Protein AF-A0A9E3JJT6-F1 (afdb_monomer)

Foldseek 3Di:
DDDDDDDDDDDDPPPPPPPPLDAQDQVLLQVQQPPALQPRAQLVRVVNLDVVADWFAFPVVNCVRRNAANDADPVQQKGKHWRHADPPDRWTKIKIFHDDPRTTPDIDIDTD

Secondary structure (DSSP, 8-state):
--------------------PPPP-HHHHHHTTT--TTT--GGGGHHHHHHHS-TT-BHHHHHHHH-S-SEEETTTTEEEEEEEE-TTSSSEEEEEEEEETTEEEEEEEEE-

Structure (mmCIF, N/CA/C/O backbone):
data_AF-A0A9E3JJT6-F1
#
_entry.id   AF-A0A9E3JJT6-F1
#
loop_
_atom_site.group_PDB
_atom_site.id
_atom_site.type_symbol
_atom_site.label_atom_id
_atom_site.label_alt_id
_atom_site.label_comp_id
_atom_site.label_asym_id
_atom_site.label_entity_id
_atom_site.label_seq_id
_atom_site.pdbx_PDB_ins_code
_atom_site.Cartn_x
_atom_site.Cartn_y
_atom_site.Cartn_z
_atom_site.occupancy
_atom_site.B_iso_or_equiv
_atom_site.auth_seq_id
_atom_site.auth_comp_id
_atom_site.auth_asym_id
_atom_site.auth_atom_id
_atom_site.pdbx_PDB_model_num
ATOM 1 N N . MET A 1 1 ? -33.515 59.817 -30.540 1.00 36.94 1 MET A N 1
ATOM 2 C CA . MET A 1 1 ? -32.992 58.724 -31.386 1.00 36.94 1 MET A CA 1
ATOM 3 C C . MET A 1 1 ? -31.881 58.063 -30.582 1.00 36.94 1 MET A C 1
ATOM 5 O O . MET A 1 1 ? -30.816 58.645 -30.456 1.00 36.94 1 MET A O 1
ATOM 9 N N . PHE A 1 2 ? -32.192 56.962 -29.893 1.00 41.38 2 PHE A N 1
ATOM 10 C CA . PHE A 1 2 ? -31.262 56.247 -29.012 1.00 41.38 2 PHE A CA 1
ATOM 11 C C . PHE A 1 2 ? -30.793 54.987 -29.737 1.00 41.38 2 PHE A C 1
ATOM 13 O O . PHE A 1 2 ? -31.631 54.213 -30.193 1.00 41.38 2 PHE A O 1
ATOM 20 N N . ALA A 1 3 ? -29.482 54.788 -29.853 1.00 43.53 3 ALA A N 1
ATOM 21 C CA . ALA A 1 3 ? -28.904 53.535 -30.322 1.00 43.53 3 ALA A CA 1
ATOM 22 C C . ALA A 1 3 ? -27.953 53.020 -29.239 1.00 43.53 3 ALA A C 1
ATOM 24 O O . ALA A 1 3 ? -26.842 53.517 -29.073 1.00 43.53 3 ALA A O 1
ATOM 25 N N . THR A 1 4 ? -28.442 52.062 -28.458 1.00 47.12 4 THR A N 1
ATOM 26 C CA . THR A 1 4 ? -27.693 51.360 -27.416 1.00 47.12 4 THR A CA 1
ATOM 27 C C . THR A 1 4 ? -26.977 50.178 -28.068 1.00 47.12 4 THR A C 1
ATOM 29 O O . THR A 1 4 ? -27.628 49.285 -28.608 1.00 47.12 4 THR A O 1
ATOM 32 N N . LEU A 1 5 ? -25.643 50.176 -28.052 1.00 47.81 5 LEU A N 1
ATOM 33 C CA . LEU A 1 5 ? -24.829 49.048 -28.509 1.00 47.81 5 LEU A CA 1
ATOM 34 C C . LEU A 1 5 ? -24.931 47.912 -27.477 1.00 47.81 5 LEU A C 1
ATOM 36 O O . LEU A 1 5 ? -24.516 48.078 -26.332 1.00 47.81 5 LEU A O 1
ATOM 40 N N . ALA A 1 6 ? -25.486 46.766 -27.870 1.00 53.41 6 ALA A N 1
ATOM 41 C CA . ALA A 1 6 ? -25.503 45.561 -27.046 1.00 53.41 6 ALA A CA 1
ATOM 42 C C . ALA A 1 6 ? -24.185 44.792 -27.238 1.00 53.41 6 ALA A C 1
ATOM 44 O O . ALA A 1 6 ? -23.903 44.292 -28.324 1.00 53.41 6 ALA A O 1
ATOM 45 N N . LEU A 1 7 ? -23.373 44.718 -26.182 1.00 49.69 7 LEU A N 1
ATOM 46 C CA . LEU A 1 7 ? -22.129 43.953 -26.146 1.00 49.69 7 LEU A CA 1
ATOM 47 C C . LEU A 1 7 ? -22.458 42.506 -25.739 1.00 49.69 7 LEU A C 1
ATOM 49 O O . LEU A 1 7 ? -22.836 42.244 -24.598 1.00 49.69 7 LEU A O 1
ATOM 53 N N . SER A 1 8 ? -22.376 41.571 -26.683 1.00 51.88 8 SER A N 1
ATOM 54 C CA . SER A 1 8 ? -22.636 40.147 -26.447 1.00 51.88 8 SER A CA 1
ATOM 55 C C . SER A 1 8 ? -21.460 39.508 -25.699 1.00 51.88 8 SER A C 1
ATOM 57 O O . SER A 1 8 ? -20.361 39.403 -26.237 1.00 51.88 8 SER A O 1
ATOM 59 N N . LEU A 1 9 ? -21.688 39.092 -24.452 1.00 51.09 9 LEU A N 1
ATOM 60 C CA . LEU A 1 9 ? -20.703 38.407 -23.615 1.00 51.09 9 LEU A CA 1
ATOM 61 C C . LEU A 1 9 ? -20.790 36.890 -23.861 1.00 51.09 9 LEU A C 1
ATOM 63 O O . LEU A 1 9 ? -21.728 36.232 -23.412 1.00 51.09 9 LEU A O 1
ATOM 67 N N . SER A 1 10 ? -19.831 36.333 -24.598 1.00 55.53 10 SER A N 1
ATOM 68 C CA . SER A 1 10 ? -19.729 34.889 -24.8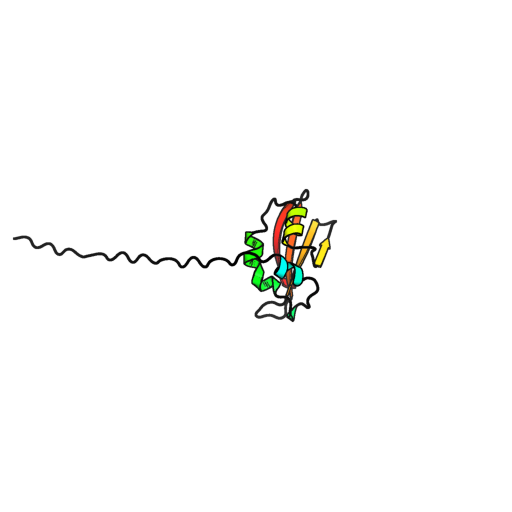33 1.00 55.53 10 SER A CA 1
ATOM 69 C C . SER A 1 10 ? -19.207 34.187 -23.574 1.00 55.53 10 SER A C 1
ATOM 71 O O . SER A 1 10 ? -18.023 34.281 -23.257 1.00 55.53 10 SER A O 1
ATOM 73 N N . LEU A 1 11 ? -20.080 33.484 -22.844 1.00 55.69 11 LEU A N 1
ATOM 74 C CA . LEU A 1 11 ? -19.674 32.578 -21.766 1.00 55.69 11 LEU A CA 1
ATOM 75 C C . LEU A 1 11 ? -19.072 31.300 -22.366 1.00 55.69 11 LEU A C 1
ATOM 77 O O . LEU A 1 11 ? -19.792 30.398 -22.792 1.00 55.69 11 LEU A O 1
ATOM 81 N N . SER A 1 12 ? -17.745 31.217 -22.385 1.00 55.41 12 SER A N 1
ATOM 82 C CA . SER A 1 12 ? -17.026 29.978 -22.680 1.00 55.41 12 SER A CA 1
ATOM 83 C C . SER A 1 12 ? -17.164 29.025 -21.490 1.00 55.41 12 SER A C 1
ATOM 85 O O . SER A 1 12 ? -16.483 29.192 -20.479 1.00 55.41 12 SER A O 1
ATOM 87 N N . LEU A 1 13 ? -18.047 28.025 -21.587 1.00 56.12 13 LEU A N 1
ATOM 88 C CA . LEU A 1 13 ? -18.013 26.880 -20.678 1.00 56.12 13 LEU A CA 1
ATOM 89 C C . 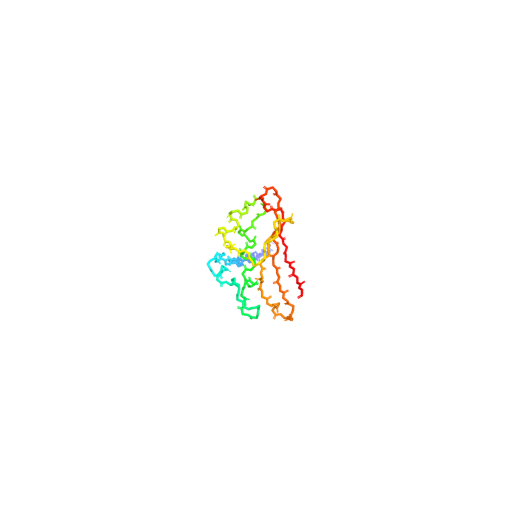LEU A 1 13 ? -16.750 26.069 -20.987 1.00 56.12 13 LEU A C 1
ATOM 91 O O . LEU A 1 13 ? -16.735 25.250 -21.905 1.00 56.12 13 LEU A O 1
ATOM 95 N N . SER A 1 14 ? -15.684 26.294 -20.221 1.00 57.34 14 SER A N 1
ATOM 96 C CA . SER A 1 14 ? -14.587 25.336 -20.129 1.00 57.34 14 SER A CA 1
ATOM 97 C C . SER A 1 14 ? -15.146 24.064 -19.502 1.00 57.34 14 SER A C 1
ATOM 99 O O . SER A 1 14 ? -15.318 23.983 -18.287 1.00 57.34 14 SER A O 1
ATOM 101 N N . ALA A 1 15 ? -15.481 23.080 -20.335 1.00 55.75 15 ALA A N 1
ATOM 102 C CA . ALA A 1 15 ? -15.671 21.718 -19.877 1.00 55.75 15 ALA A CA 1
ATOM 103 C C . ALA A 1 15 ? -14.335 21.272 -19.278 1.00 55.75 15 ALA A C 1
ATOM 105 O O . ALA A 1 15 ? -13.390 20.973 -20.008 1.00 55.75 15 ALA A O 1
ATOM 106 N N . CYS A 1 16 ? -14.228 21.290 -17.948 1.00 52.16 16 CYS A N 1
ATOM 107 C CA . CYS A 1 16 ? -13.173 20.563 -17.267 1.00 52.16 16 CYS A CA 1
ATOM 108 C C . CYS A 1 16 ? -13.278 19.120 -17.758 1.00 52.16 16 CYS A C 1
ATOM 110 O O . CYS A 1 16 ? -14.269 18.443 -17.481 1.00 52.16 16 CYS A O 1
ATOM 112 N N . ALA A 1 17 ? -12.291 18.670 -18.530 1.00 52.66 17 ALA A N 1
ATOM 113 C CA . ALA A 1 17 ? -12.075 17.255 -18.735 1.00 52.66 17 ALA A CA 1
ATOM 114 C C . ALA A 1 17 ? -11.880 16.670 -17.334 1.00 52.66 17 ALA A C 1
ATOM 116 O O . ALA A 1 17 ? -10.838 16.865 -16.715 1.00 52.66 17 ALA A O 1
ATOM 117 N N . MET A 1 18 ? -12.927 16.053 -16.785 1.00 54.97 18 MET A N 1
ATOM 118 C CA . MET A 1 18 ? -12.780 15.177 -15.635 1.00 54.97 18 MET A CA 1
ATOM 119 C C . MET A 1 18 ? -11.860 14.061 -16.116 1.00 54.97 18 MET A C 1
ATOM 121 O O . MET A 1 18 ? -12.314 13.154 -16.812 1.00 54.97 18 MET A O 1
ATOM 125 N N . GLU A 1 19 ? -10.563 14.169 -15.821 1.00 55.22 19 GLU A N 1
ATOM 126 C CA . GLU A 1 19 ? -9.653 13.037 -15.917 1.00 55.22 19 GLU A CA 1
ATOM 127 C C . GLU A 1 19 ? -10.300 11.914 -15.110 1.00 55.22 19 GLU A C 1
ATOM 129 O O . GLU A 1 19 ? -10.441 11.996 -13.889 1.00 55.22 19 GLU A O 1
ATOM 134 N N . GLN A 1 20 ? -10.812 10.906 -15.814 1.00 58.03 20 GLN A N 1
ATOM 135 C CA . GLN A 1 20 ? -11.364 9.721 -15.186 1.00 58.03 20 GLN A CA 1
ATOM 136 C C . GLN A 1 20 ? -10.202 9.065 -14.454 1.00 58.03 20 GLN A C 1
ATOM 138 O O . GLN A 1 20 ? -9.333 8.472 -15.091 1.00 58.03 20 GLN A O 1
ATOM 143 N N . THR A 1 21 ? -10.151 9.210 -13.129 1.00 59.38 21 THR A N 1
ATOM 144 C CA . THR A 1 21 ? -9.176 8.482 -12.323 1.00 59.38 21 THR A CA 1
ATOM 145 C C . THR A 1 21 ? -9.362 7.003 -12.655 1.00 59.38 21 THR A C 1
ATOM 147 O O . THR A 1 21 ? -10.481 6.495 -12.501 1.00 59.38 21 THR A O 1
ATOM 150 N N . PRO A 1 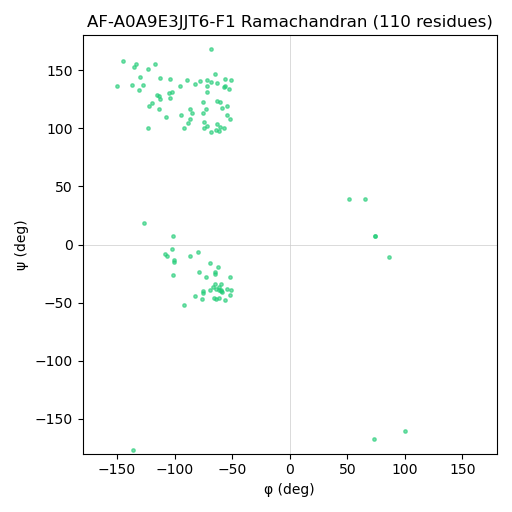22 ? -8.335 6.319 -13.189 1.00 69.69 22 PRO A N 1
ATOM 151 C CA . PRO A 1 22 ? -8.487 4.932 -13.585 1.00 69.69 22 PRO A CA 1
ATOM 152 C C . PRO A 1 22 ? -8.943 4.121 -12.374 1.00 69.69 22 PRO A C 1
ATOM 154 O O . PRO A 1 22 ? -8.461 4.311 -11.255 1.00 69.69 22 PRO A O 1
ATOM 157 N N . ARG A 1 23 ? -9.923 3.239 -12.592 1.00 88.94 23 ARG A N 1
ATOM 158 C CA . ARG A 1 23 ? -10.409 2.325 -11.558 1.00 88.94 23 ARG A CA 1
ATOM 159 C C . ARG A 1 23 ? -9.225 1.514 -11.026 1.00 88.94 23 ARG A C 1
ATOM 161 O O . ARG A 1 23 ? -8.426 1.019 -11.813 1.00 88.94 23 ARG A O 1
ATOM 168 N N . PHE A 1 24 ? -9.143 1.353 -9.707 1.00 96.25 24 PHE A N 1
ATOM 169 C CA . PHE A 1 24 ? -8.108 0.528 -9.093 1.00 96.25 24 PHE A CA 1
ATOM 170 C C . PHE A 1 24 ? -8.203 -0.928 -9.567 1.00 96.25 24 PHE A C 1
ATOM 172 O O . PHE A 1 24 ? -9.241 -1.575 -9.396 1.00 96.25 24 PHE A O 1
ATOM 179 N N . ASP A 1 25 ? -7.113 -1.429 -10.145 1.00 97.75 25 ASP A N 1
ATOM 180 C CA . ASP A 1 25 ? -6.951 -2.827 -10.531 1.00 97.75 25 ASP A CA 1
ATOM 181 C C . ASP A 1 25 ? -6.291 -3.603 -9.382 1.00 97.75 25 ASP A C 1
ATOM 183 O O . ASP A 1 25 ? -5.084 -3.532 -9.148 1.00 97.75 25 ASP A O 1
ATOM 187 N N . SER A 1 26 ? -7.121 -4.323 -8.629 1.00 98.19 26 SER A N 1
ATOM 188 C CA . SER A 1 26 ? -6.694 -5.113 -7.472 1.00 98.19 26 SER A CA 1
ATOM 189 C C . SER A 1 26 ? -5.755 -6.258 -7.860 1.00 98.19 26 SER A C 1
ATOM 191 O O . SER A 1 26 ? -4.798 -6.538 -7.136 1.00 98.19 26 SER A O 1
ATOM 193 N N . ASP A 1 27 ? -5.999 -6.905 -8.997 1.00 98.50 27 ASP A N 1
ATOM 194 C CA . ASP A 1 27 ? -5.239 -8.083 -9.409 1.00 98.50 27 ASP A CA 1
ATOM 195 C C . ASP A 1 27 ? -3.855 -7.673 -9.914 1.00 98.50 27 ASP A C 1
ATOM 197 O O . ASP A 1 27 ? -2.850 -8.270 -9.514 1.00 98.50 27 ASP A O 1
ATOM 201 N N . ALA A 1 28 ? -3.780 -6.586 -10.689 1.00 98.12 28 ALA A N 1
ATOM 202 C CA . ALA A 1 28 ? -2.509 -6.004 -11.107 1.00 98.12 28 ALA A CA 1
ATOM 203 C C . ALA A 1 28 ? -1.656 -5.566 -9.906 1.00 98.12 28 ALA A C 1
ATOM 205 O O . ALA A 1 28 ? -0.450 -5.813 -9.899 1.00 98.12 28 ALA A O 1
ATOM 206 N N . TRP A 1 29 ? -2.269 -4.979 -8.868 1.00 98.38 29 TRP A N 1
ATOM 207 C CA . TRP A 1 29 ? -1.570 -4.575 -7.641 1.00 98.38 29 TRP A CA 1
ATOM 208 C C . TRP A 1 29 ? -0.994 -5.778 -6.886 1.00 98.38 29 TRP A C 1
ATOM 210 O O . TRP A 1 29 ? 0.172 -5.769 -6.471 1.00 98.38 29 TRP A O 1
ATOM 220 N N . LYS A 1 30 ? -1.811 -6.823 -6.709 1.00 98.62 30 LYS A N 1
ATOM 221 C CA . LYS A 1 30 ? -1.429 -8.061 -6.015 1.00 98.62 30 LYS A CA 1
ATOM 222 C C . LYS A 1 30 ? -0.283 -8.773 -6.725 1.00 98.62 30 LYS A C 1
ATOM 224 O O . LYS A 1 30 ? 0.629 -9.260 -6.059 1.00 98.62 30 LYS A O 1
ATOM 229 N N . ALA A 1 31 ? -0.293 -8.776 -8.058 1.00 98.31 31 ALA A N 1
ATOM 230 C CA . ALA A 1 31 ? 0.738 -9.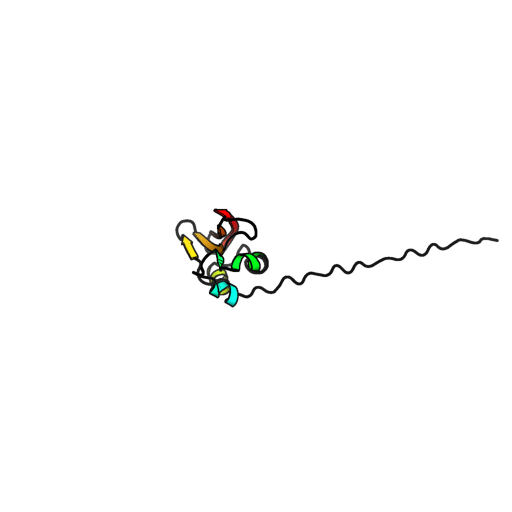407 -8.878 1.00 98.31 31 ALA A CA 1
ATOM 231 C C . ALA A 1 31 ? 2.141 -8.797 -8.699 1.00 98.31 31 ALA A C 1
ATOM 233 O O . ALA A 1 31 ? 3.124 -9.465 -9.002 1.00 98.31 31 ALA A O 1
ATOM 234 N N . GLN A 1 32 ? 2.255 -7.568 -8.180 1.00 98.19 32 GLN A N 1
ATOM 235 C CA . GLN A 1 32 ? 3.553 -6.919 -7.956 1.00 98.19 32 GLN A CA 1
ATOM 236 C C . GLN A 1 32 ? 4.275 -7.389 -6.683 1.00 98.19 32 GLN A C 1
ATOM 238 O O . GLN A 1 32 ? 5.414 -6.998 -6.443 1.00 98.19 32 GLN A O 1
ATOM 243 N N . ARG A 1 33 ? 3.640 -8.215 -5.842 1.00 97.62 33 ARG A N 1
ATOM 244 C CA . ARG A 1 33 ? 4.261 -8.684 -4.597 1.00 97.62 33 ARG A CA 1
ATOM 245 C C . ARG A 1 33 ? 5.505 -9.521 -4.902 1.00 97.62 33 ARG A C 1
ATOM 247 O O . ARG A 1 33 ? 5.407 -10.542 -5.581 1.00 97.62 33 ARG A O 1
ATOM 254 N N . GLY A 1 34 ? 6.653 -9.123 -4.356 1.00 95.88 34 GLY A N 1
ATOM 255 C CA . GLY A 1 34 ? 7.938 -9.792 -4.592 1.00 95.88 34 GLY A CA 1
ATOM 256 C C . GLY A 1 34 ? 8.550 -9.551 -5.978 1.00 95.88 34 GLY A C 1
ATOM 257 O O . GLY A 1 34 ? 9.559 -10.176 -6.308 1.00 95.88 34 GLY A O 1
ATOM 258 N N . VAL A 1 35 ? 7.969 -8.665 -6.793 1.00 96.44 35 VAL A N 1
ATOM 259 C CA . VAL A 1 35 ? 8.619 -8.163 -8.010 1.00 96.44 35 VAL A CA 1
ATOM 260 C C . VAL A 1 35 ? 9.752 -7.226 -7.598 1.00 96.44 35 VAL A C 1
ATOM 262 O O . VAL A 1 35 ? 9.582 -6.401 -6.705 1.00 96.44 35 VAL A O 1
ATOM 265 N N . ALA A 1 36 ? 10.913 -7.344 -8.248 1.00 93.69 36 ALA A N 1
ATOM 266 C CA . ALA A 1 36 ? 12.062 -6.486 -7.964 1.00 93.69 36 ALA A CA 1
ATOM 267 C C . ALA A 1 36 ? 11.697 -4.999 -8.113 1.00 93.69 36 ALA A C 1
ATOM 269 O O . ALA A 1 36 ? 10.995 -4.635 -9.054 1.00 93.69 36 ALA A O 1
ATOM 270 N N . ALA A 1 37 ? 12.229 -4.132 -7.245 1.00 92.12 37 ALA A N 1
ATOM 271 C CA . ALA A 1 37 ? 11.835 -2.721 -7.172 1.00 92.12 37 ALA A CA 1
ATOM 272 C C . ALA A 1 37 ? 11.871 -1.984 -8.527 1.00 92.12 37 ALA A C 1
ATOM 274 O O . ALA A 1 37 ? 10.966 -1.215 -8.839 1.00 92.12 37 ALA A O 1
ATOM 275 N N . LYS A 1 38 ? 12.873 -2.261 -9.376 1.00 91.75 38 LYS A N 1
ATOM 276 C CA . LYS A 1 38 ? 12.993 -1.664 -10.722 1.00 91.75 38 LYS A CA 1
ATOM 277 C C . LYS A 1 38 ? 11.873 -2.049 -11.701 1.00 91.75 38 LYS A C 1
ATOM 279 O O . LYS A 1 38 ? 11.655 -1.333 -12.672 1.00 91.75 38 LYS A O 1
ATOM 284 N N . ASP A 1 39 ? 11.214 -3.182 -11.470 1.00 94.44 39 ASP A N 1
ATOM 285 C CA . ASP A 1 39 ? 10.158 -3.731 -12.326 1.00 94.44 39 ASP A CA 1
ATOM 286 C C . ASP A 1 39 ? 8.767 -3.614 -11.665 1.00 94.44 39 ASP A C 1
ATOM 288 O O . ASP A 1 39 ? 7.758 -3.895 -12.307 1.00 94.44 39 ASP A O 1
ATOM 292 N N . ASN A 1 40 ? 8.700 -3.208 -10.391 1.00 95.56 40 ASN A N 1
ATOM 293 C CA . ASN A 1 40 ? 7.458 -3.080 -9.633 1.00 95.56 40 ASN A CA 1
ATOM 294 C C . ASN A 1 40 ? 6.698 -1.819 -10.068 1.00 95.56 40 ASN A C 1
ATOM 296 O O . ASN A 1 40 ? 7.209 -0.701 -9.995 1.00 95.56 40 ASN A O 1
ATOM 300 N N . THR A 1 41 ? 5.456 -2.000 -10.518 1.00 94.94 41 THR A N 1
ATOM 301 C CA . THR A 1 41 ? 4.645 -0.915 -11.090 1.00 94.94 41 THR A CA 1
ATOM 302 C C . THR A 1 41 ? 3.600 -0.335 -10.136 1.00 94.94 41 THR A C 1
ATOM 304 O O . THR A 1 41 ? 2.778 0.482 -10.566 1.00 94.94 41 THR A O 1
ATOM 307 N N . ARG A 1 42 ? 3.586 -0.721 -8.850 1.00 96.69 42 ARG A N 1
ATOM 308 C CA . ARG A 1 42 ? 2.578 -0.245 -7.879 1.00 96.69 4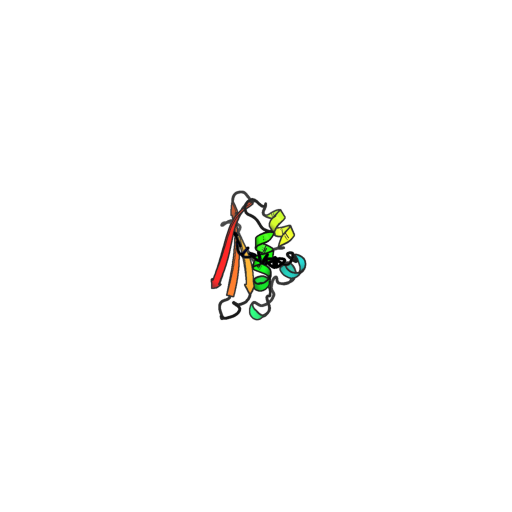2 ARG A CA 1
ATOM 309 C C . ARG A 1 42 ? 2.587 1.267 -7.699 1.00 96.69 42 ARG A C 1
ATOM 311 O O . ARG A 1 42 ? 1.511 1.844 -7.547 1.00 96.69 42 ARG A O 1
ATOM 318 N N . GLY A 1 43 ? 3.747 1.921 -7.775 1.00 94.31 43 GLY A N 1
ATOM 319 C CA . GLY A 1 43 ? 3.847 3.380 -7.676 1.00 94.31 43 GLY A CA 1
ATOM 320 C C . GLY A 1 43 ? 2.950 4.105 -8.687 1.00 94.31 43 GLY A C 1
ATOM 321 O O . GLY A 1 43 ? 2.266 5.066 -8.341 1.00 94.31 43 GLY A O 1
ATOM 322 N N . GLY A 1 44 ? 2.834 3.579 -9.913 1.00 92.69 44 GLY A N 1
ATOM 323 C CA . GLY A 1 44 ? 1.947 4.129 -10.946 1.00 92.69 44 GLY A CA 1
ATOM 324 C C . GLY A 1 44 ? 0.449 3.946 -10.665 1.00 92.69 44 GLY A C 1
ATOM 325 O O . GLY A 1 44 ? -0.379 4.612 -11.280 1.00 92.69 44 GLY A O 1
ATOM 326 N N . MET A 1 45 ? 0.093 3.066 -9.731 1.00 95.25 45 MET A N 1
ATOM 327 C CA . MET A 1 45 ? -1.287 2.754 -9.348 1.00 95.25 45 MET A CA 1
ATOM 328 C C . MET A 1 45 ? -1.704 3.434 -8.041 1.00 95.25 45 MET A C 1
ATOM 330 O O . MET A 1 45 ? -2.863 3.315 -7.636 1.00 95.25 45 MET A O 1
ATOM 334 N N . LEU A 1 46 ? -0.777 4.134 -7.377 1.00 94.12 46 LEU A N 1
ATOM 335 C CA . LEU A 1 46 ? -0.953 4.619 -6.014 1.00 94.12 46 LEU A CA 1
ATOM 336 C C . LEU A 1 46 ? -2.200 5.499 -5.863 1.00 94.12 46 LEU A C 1
ATOM 338 O O . LEU A 1 46 ? -3.026 5.230 -4.999 1.00 94.12 46 LEU A O 1
ATOM 342 N N . ALA A 1 47 ? -2.405 6.472 -6.752 1.00 94.12 47 ALA A N 1
ATOM 343 C CA . ALA A 1 47 ? -3.566 7.363 -6.685 1.00 94.12 47 ALA A CA 1
ATOM 344 C C . ALA A 1 47 ? -4.911 6.610 -6.780 1.00 94.12 47 ALA A C 1
ATOM 346 O O . ALA A 1 47 ? -5.863 6.926 -6.067 1.00 94.12 47 ALA A O 1
ATOM 347 N N . ALA A 1 48 ? -4.991 5.581 -7.631 1.00 95.38 48 ALA A N 1
ATOM 348 C CA . ALA A 1 48 ? -6.188 4.751 -7.747 1.00 95.38 48 ALA A CA 1
ATOM 349 C C . ALA A 1 48 ? -6.398 3.888 -6.490 1.00 95.38 48 ALA A C 1
ATOM 351 O O . ALA A 1 48 ? -7.528 3.749 -6.020 1.00 95.38 48 ALA A O 1
ATOM 352 N N . MET A 1 49 ? -5.315 3.349 -5.918 1.00 96.62 49 MET A N 1
ATOM 353 C CA . MET A 1 49 ? -5.347 2.607 -4.655 1.00 96.62 49 MET A CA 1
ATOM 354 C C . MET A 1 49 ? -5.832 3.494 -3.498 1.00 96.62 49 MET A C 1
ATOM 356 O O . MET A 1 49 ? -6.731 3.110 -2.746 1.00 96.62 49 MET A O 1
ATOM 360 N N . GLU A 1 50 ? -5.310 4.716 -3.391 1.00 95.94 50 GLU A N 1
ATOM 361 C CA . GLU A 1 50 ? -5.666 5.665 -2.334 1.00 95.94 50 GLU A CA 1
ATOM 362 C C . GLU A 1 50 ? -7.124 6.120 -2.382 1.00 95.94 50 GLU A C 1
ATOM 364 O O . GLU A 1 50 ? -7.675 6.498 -1.343 1.00 95.94 50 GLU A O 1
ATOM 369 N N . ALA A 1 51 ? -7.747 6.074 -3.562 1.00 95.75 51 ALA A N 1
ATOM 370 C CA . ALA A 1 51 ? -9.163 6.358 -3.742 1.00 95.75 51 ALA A CA 1
ATOM 371 C C . ALA A 1 51 ? -10.063 5.238 -3.190 1.00 95.75 51 ALA A C 1
ATOM 373 O O . ALA A 1 51 ? -11.180 5.521 -2.753 1.00 95.75 51 ALA A O 1
ATOM 374 N N . VAL A 1 52 ? -9.594 3.984 -3.158 1.00 96.50 52 VAL A N 1
ATOM 375 C CA . VAL A 1 52 ? -10.396 2.835 -2.694 1.00 96.50 52 VAL A CA 1
ATOM 376 C C . VAL A 1 52 ? -10.078 2.387 -1.268 1.00 96.50 52 VAL A C 1
ATOM 378 O O . VAL A 1 52 ? -10.961 1.845 -0.607 1.00 96.50 52 VAL A O 1
ATOM 381 N N . VAL A 1 53 ? -8.864 2.627 -0.768 1.00 97.19 53 VAL A N 1
ATOM 382 C CA . VAL A 1 53 ? -8.489 2.335 0.622 1.00 97.19 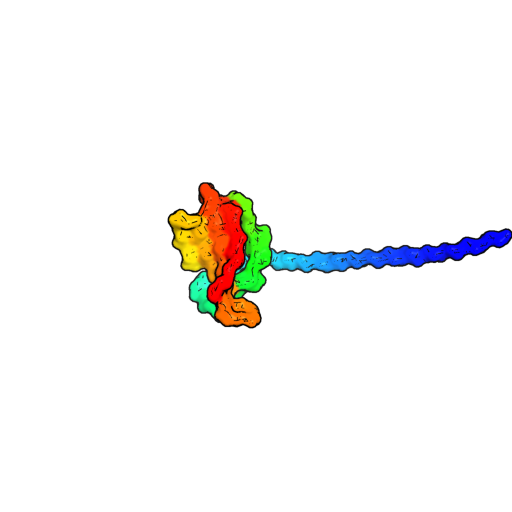53 VAL A CA 1
ATOM 383 C C . VAL A 1 53 ? -8.669 3.590 1.461 1.00 97.19 53 VAL A C 1
ATOM 385 O O . VAL A 1 53 ? -7.919 4.541 1.301 1.00 97.19 53 VAL A O 1
ATOM 388 N N . GLN A 1 54 ? -9.638 3.612 2.373 1.00 97.06 54 GLN A N 1
ATOM 389 C CA . GLN A 1 54 ? -9.948 4.795 3.184 1.00 97.06 54 GLN A CA 1
ATOM 390 C C . GLN A 1 54 ? -9.726 4.555 4.685 1.00 97.06 54 GLN A C 1
ATOM 392 O O . GLN A 1 54 ? -9.808 3.411 5.146 1.00 97.06 54 GLN A O 1
ATOM 397 N N . PRO A 1 55 ? -9.475 5.619 5.476 1.00 97.94 55 PRO A N 1
ATOM 398 C CA . PRO A 1 55 ? -9.491 5.527 6.932 1.00 97.9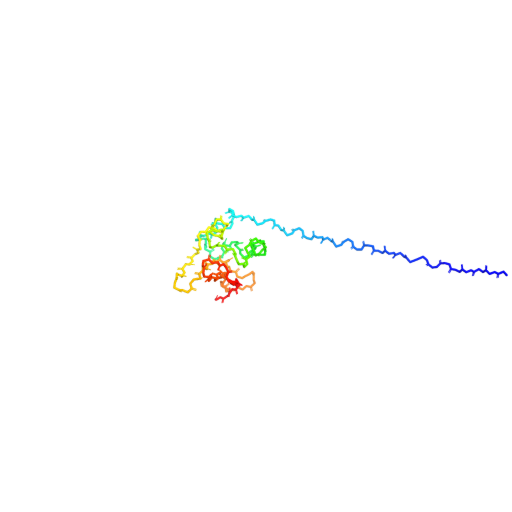4 55 PRO A CA 1
ATOM 399 C C . PRO A 1 55 ? -10.784 4.878 7.442 1.00 97.94 55 PRO A C 1
ATOM 401 O O . PRO A 1 55 ? -11.868 5.100 6.903 1.00 97.94 55 PRO A O 1
ATOM 404 N N . GLY A 1 56 ? -10.665 4.054 8.481 1.00 98.31 56 GLY A N 1
ATOM 405 C CA . GLY A 1 56 ? -11.773 3.309 9.078 1.00 98.31 56 GLY A CA 1
ATOM 406 C C . GLY A 1 56 ? -12.088 1.955 8.429 1.00 98.31 56 GLY A C 1
ATOM 407 O O . GLY A 1 56 ? -12.835 1.178 9.029 1.00 98.31 56 GLY A O 1
ATOM 408 N N . MET A 1 57 ? -11.516 1.624 7.263 1.00 98.56 57 MET A N 1
ATOM 409 C CA . MET A 1 57 ? -11.642 0.278 6.687 1.00 98.56 57 MET A CA 1
ATOM 410 C C . MET A 1 57 ? -11.003 -0.767 7.602 1.00 98.56 57 MET A C 1
ATOM 412 O O . MET A 1 57 ? -9.926 -0.540 8.147 1.00 98.56 57 MET A O 1
ATOM 416 N N . SER A 1 58 ? -11.643 -1.926 7.762 1.00 98.25 58 SER A N 1
ATOM 417 C CA . SER A 1 58 ? -11.039 -3.061 8.469 1.00 98.25 58 SER A CA 1
ATOM 418 C C . SER A 1 58 ? -9.821 -3.580 7.711 1.00 98.25 58 SER A C 1
ATOM 420 O O . SER A 1 58 ? -9.859 -3.626 6.478 1.00 98.25 58 SER A O 1
ATOM 422 N N . ARG A 1 59 ? -8.810 -4.071 8.430 1.00 97.88 59 ARG A N 1
ATOM 423 C CA . ARG A 1 59 ? -7.634 -4.707 7.823 1.00 97.88 59 ARG A CA 1
ATOM 424 C C . ARG A 1 59 ? -8.010 -5.807 6.831 1.00 97.88 59 ARG A C 1
ATOM 426 O O . ARG A 1 59 ? -7.502 -5.789 5.721 1.00 97.88 59 ARG A O 1
ATOM 433 N N . ASP A 1 60 ? -8.976 -6.663 7.155 1.00 98.12 60 ASP A N 1
ATOM 434 C CA . ASP A 1 60 ? -9.428 -7.735 6.253 1.00 98.12 60 ASP A CA 1
ATOM 435 C C . ASP A 1 60 ? -9.952 -7.206 4.910 1.00 98.12 60 ASP A C 1
ATOM 437 O O . ASP A 1 60 ? -9.641 -7.753 3.856 1.00 98.12 60 ASP A O 1
ATOM 441 N N . ALA A 1 61 ? -10.701 -6.100 4.925 1.00 98.50 61 ALA A N 1
ATOM 442 C CA . ALA A 1 61 ? -11.176 -5.448 3.703 1.00 98.50 61 ALA A CA 1
ATOM 443 C C . ALA A 1 61 ? -10.023 -4.845 2.885 1.00 98.50 61 ALA A C 1
ATOM 445 O O . ALA A 1 61 ? -10.050 -4.897 1.656 1.00 98.50 61 ALA A O 1
ATOM 446 N N . VAL A 1 62 ? -8.999 -4.302 3.553 1.00 98.44 62 VAL A N 1
ATOM 447 C CA . VAL A 1 62 ? -7.783 -3.830 2.876 1.00 98.44 62 VAL A CA 1
ATOM 448 C C . VAL A 1 62 ? -7.036 -5.003 2.249 1.00 98.44 62 VAL A C 1
ATOM 450 O O . VAL A 1 62 ? -6.694 -4.928 1.075 1.00 98.44 62 VAL A O 1
ATOM 453 N N . LEU A 1 63 ? -6.855 -6.112 2.968 1.00 98.19 63 LEU A N 1
ATOM 454 C CA . LEU A 1 63 ? -6.189 -7.313 2.450 1.00 98.19 63 LEU A CA 1
ATOM 455 C C . LEU A 1 63 ? -6.976 -7.967 1.307 1.00 98.19 63 LEU A C 1
ATOM 457 O O . LEU A 1 63 ? -6.382 -8.458 0.350 1.00 98.19 63 LEU A O 1
ATOM 461 N N . ALA A 1 64 ? -8.308 -7.914 1.333 1.00 98.44 64 ALA A N 1
ATOM 462 C CA . ALA A 1 64 ? -9.127 -8.366 0.212 1.00 98.44 64 ALA A CA 1
ATOM 463 C C . ALA A 1 64 ? -8.856 -7.547 -1.069 1.00 98.44 64 ALA A C 1
ATOM 465 O O . ALA A 1 64 ? -8.834 -8.108 -2.171 1.00 98.44 64 ALA A O 1
ATOM 466 N N . LEU A 1 65 ? -8.604 -6.239 -0.934 1.00 98.06 65 LEU A N 1
ATOM 467 C CA . LEU A 1 65 ? -8.298 -5.335 -2.049 1.00 98.06 65 LEU A CA 1
ATOM 468 C C . LEU A 1 65 ? -6.829 -5.382 -2.482 1.00 98.06 65 LEU A C 1
ATOM 470 O O . LEU A 1 65 ? -6.553 -5.405 -3.678 1.00 98.06 65 LEU A O 1
ATOM 474 N N . LEU A 1 66 ? -5.888 -5.376 -1.545 1.00 98.50 66 LEU A N 1
ATOM 475 C CA . LEU A 1 66 ? -4.460 -5.205 -1.833 1.00 98.50 66 LEU A CA 1
ATOM 476 C C . LEU A 1 66 ? -3.678 -6.522 -1.829 1.00 98.50 66 LEU A C 1
ATOM 478 O O . LEU A 1 66 ? -2.564 -6.578 -2.344 1.00 98.50 66 LEU A O 1
ATOM 482 N N . GLY A 1 67 ? -4.260 -7.591 -1.289 1.00 98.31 67 GLY A N 1
ATOM 483 C CA . GLY A 1 67 ? -3.534 -8.814 -0.968 1.00 98.31 67 GLY A CA 1
ATOM 484 C C . GLY A 1 67 ? -2.640 -8.650 0.258 1.00 98.31 67 GLY A C 1
ATOM 485 O O . GLY A 1 67 ? -2.749 -7.684 1.010 1.00 98.31 67 GLY A O 1
ATOM 486 N N . GLU A 1 68 ? -1.758 -9.625 0.464 1.00 97.94 68 GLU A N 1
ATOM 487 C CA . GLU A 1 68 ? -0.777 -9.575 1.546 1.00 97.94 68 GLU A CA 1
ATOM 488 C C . GLU A 1 68 ? 0.275 -8.482 1.290 1.00 97.94 68 GLU A C 1
ATOM 490 O O . GLU A 1 68 ? 0.753 -8.352 0.157 1.00 97.94 68 GLU A O 1
ATOM 495 N N . PRO A 1 69 ? 0.691 -7.737 2.329 1.00 98.19 69 PRO A N 1
ATOM 496 C CA . PRO A 1 69 ? 1.775 -6.772 2.210 1.00 98.19 69 PRO A CA 1
ATOM 497 C C . PRO A 1 69 ? 3.126 -7.464 1.987 1.00 98.19 69 PRO A C 1
ATOM 499 O O . PRO A 1 69 ? 3.279 -8.686 2.146 1.00 98.19 69 PRO A O 1
ATOM 502 N N . ASP A 1 70 ?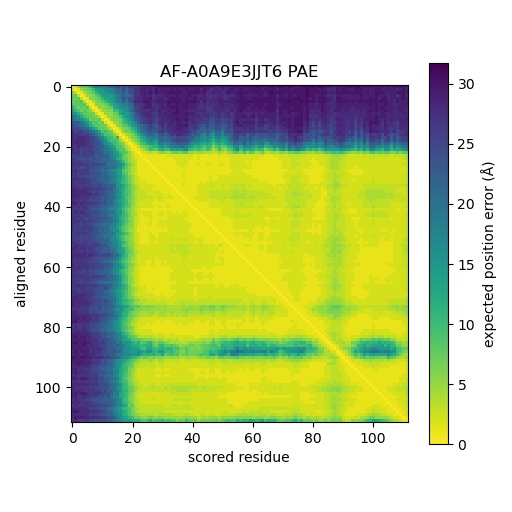 4.129 -6.669 1.630 1.00 98.12 70 ASP A N 1
ATOM 503 C CA . ASP A 1 70 ? 5.511 -7.140 1.521 1.00 98.12 70 ASP A CA 1
ATOM 504 C C . ASP A 1 70 ? 6.118 -7.307 2.918 1.00 98.12 70 ASP A C 1
ATOM 506 O O . ASP A 1 70 ? 6.747 -8.325 3.202 1.00 98.12 70 ASP A O 1
ATOM 510 N N . THR A 1 71 ? 5.822 -6.374 3.830 1.00 97.50 71 THR A N 1
ATOM 511 C CA . THR A 1 71 ? 6.149 -6.489 5.259 1.00 97.50 71 THR A CA 1
ATOM 512 C C . THR A 1 71 ? 4.913 -6.263 6.122 1.00 97.50 71 THR A C 1
ATOM 514 O O . THR A 1 71 ? 4.127 -5.346 5.884 1.00 97.50 71 THR A O 1
ATOM 517 N N . ARG A 1 72 ? 4.756 -7.098 7.153 1.00 96.94 72 ARG A N 1
ATOM 518 C CA . ARG A 1 72 ? 3.705 -6.983 8.164 1.00 96.94 72 ARG A CA 1
ATOM 519 C C . ARG A 1 72 ? 4.334 -6.876 9.546 1.00 96.94 72 ARG A C 1
ATOM 521 O O . ARG A 1 72 ? 4.965 -7.825 10.004 1.00 96.94 72 ARG A O 1
ATOM 528 N N . ASP A 1 73 ? 4.077 -5.769 10.225 1.00 95.44 73 ASP A N 1
ATOM 529 C CA . ASP A 1 73 ? 4.423 -5.576 11.627 1.00 95.44 73 ASP A CA 1
ATOM 530 C C . ASP A 1 73 ? 3.144 -5.618 12.476 1.00 95.44 73 ASP A C 1
ATOM 532 O O . ASP A 1 73 ? 2.272 -4.747 12.403 1.00 95.44 73 ASP A O 1
ATOM 536 N N . ALA A 1 74 ? 2.996 -6.692 13.250 1.00 90.06 74 ALA A N 1
ATOM 537 C CA . ALA A 1 74 ? 1.841 -6.889 14.118 1.00 90.06 74 ALA A CA 1
ATOM 538 C C . ALA A 1 74 ? 1.927 -6.085 15.424 1.00 90.06 74 ALA A C 1
ATOM 540 O O . ALA A 1 74 ? 0.884 -5.805 16.010 1.00 90.06 74 ALA A O 1
ATOM 541 N N . GLU A 1 75 ? 3.131 -5.718 15.870 1.00 92.12 75 GLU A N 1
ATOM 542 C CA . GLU A 1 75 ? 3.346 -4.966 17.108 1.00 92.12 75 GLU A CA 1
ATOM 543 C C . GLU A 1 75 ? 2.991 -3.494 16.903 1.00 92.12 75 GLU A C 1
ATOM 545 O O . GLU A 1 75 ? 2.238 -2.915 17.686 1.00 92.12 75 GLU A O 1
ATOM 550 N N . THR A 1 76 ? 3.470 -2.902 15.807 1.00 93.00 76 THR A N 1
ATOM 551 C CA . THR A 1 76 ? 3.161 -1.504 15.466 1.00 93.00 76 THR A CA 1
ATOM 552 C C . THR A 1 76 ? 1.864 -1.350 14.673 1.00 93.00 76 THR A C 1
ATOM 554 O O . THR A 1 76 ? 1.380 -0.230 14.488 1.00 93.00 76 THR A O 1
ATOM 557 N N . GLY A 1 77 ? 1.289 -2.463 14.206 1.00 95.94 77 GLY A N 1
ATOM 558 C CA . GLY A 1 77 ? 0.083 -2.467 13.386 1.00 95.94 77 GLY A CA 1
ATOM 559 C C . GLY A 1 77 ? 0.309 -1.806 12.028 1.00 95.94 77 GLY A C 1
ATOM 560 O O . GLY A 1 77 ? -0.561 -1.069 11.571 1.00 95.94 77 GLY A O 1
ATOM 561 N N . ILE A 1 78 ? 1.465 -2.020 11.398 1.00 98.19 78 ILE A N 1
ATOM 562 C CA . ILE A 1 78 ? 1.819 -1.426 10.103 1.00 98.19 78 ILE A CA 1
ATOM 563 C C . ILE A 1 78 ? 1.922 -2.526 9.045 1.00 98.19 78 ILE A C 1
ATOM 565 O O . ILE A 1 78 ? 2.636 -3.513 9.217 1.00 98.19 78 ILE A O 1
ATOM 569 N N . ASP A 1 79 ? 1.209 -2.339 7.936 1.00 98.44 79 ASP A N 1
ATOM 570 C CA . ASP A 1 79 ? 1.436 -3.080 6.695 1.00 98.44 79 ASP A CA 1
ATOM 571 C C . ASP A 1 79 ? 2.198 -2.184 5.713 1.00 98.44 79 ASP A C 1
ATOM 573 O O . ASP A 1 79 ? 1.796 -1.040 5.479 1.00 98.44 79 ASP A O 1
ATOM 577 N N . THR A 1 80 ? 3.268 -2.708 5.119 1.00 98.19 80 THR A N 1
ATOM 578 C CA . THR A 1 80 ? 4.100 -1.995 4.142 1.00 98.19 80 THR A CA 1
ATOM 579 C C . THR A 1 80 ? 4.012 -2.666 2.777 1.00 98.19 80 THR A C 1
ATOM 581 O O . THR A 1 80 ? 4.235 -3.872 2.651 1.00 98.19 80 THR A O 1
ATOM 584 N N . TYR A 1 81 ? 3.720 -1.862 1.757 1.00 98.31 81 TYR A N 1
ATOM 585 C CA . TYR A 1 81 ? 3.708 -2.258 0.354 1.00 98.31 81 TYR A CA 1
ATOM 586 C C . TYR A 1 81 ? 4.841 -1.554 -0.388 1.00 98.31 81 TYR A C 1
ATOM 588 O O . TYR A 1 81 ? 4.921 -0.328 -0.375 1.00 98.31 81 TYR A O 1
ATOM 596 N N . GLU A 1 82 ? 5.695 -2.311 -1.058 1.00 97.25 82 GLU A N 1
ATOM 597 C CA . GLU A 1 82 ? 6.732 -1.774 -1.938 1.00 97.25 82 GLU A CA 1
ATOM 598 C C . GLU A 1 82 ? 6.089 -1.209 -3.203 1.00 97.25 82 GLU A C 1
ATOM 600 O O . GLU A 1 82 ? 5.256 -1.875 -3.829 1.00 97.25 82 GLU A O 1
ATOM 605 N N . LEU A 1 83 ? 6.467 0.012 -3.578 1.00 96.44 83 LEU A N 1
ATOM 606 C CA . LEU A 1 83 ? 5.932 0.728 -4.738 1.00 96.44 83 LEU A CA 1
ATOM 607 C C . LEU A 1 83 ? 6.852 0.672 -5.963 1.00 96.44 83 LEU A C 1
ATOM 609 O O . LEU A 1 83 ? 6.402 0.997 -7.062 1.00 96.44 83 LEU A O 1
ATOM 613 N N . GLY A 1 84 ? 8.100 0.243 -5.772 1.00 93.69 84 GLY A N 1
ATOM 614 C CA . GLY A 1 84 ? 9.151 0.253 -6.783 1.00 93.69 84 GLY A CA 1
ATOM 615 C C . GLY A 1 84 ? 10.097 1.438 -6.621 1.00 93.69 84 GLY A C 1
ATOM 616 O O . GLY A 1 84 ? 10.191 2.026 -5.547 1.00 93.69 84 GLY A O 1
ATOM 617 N N . VAL A 1 85 ? 10.826 1.774 -7.681 1.00 88.88 85 VAL A N 1
ATOM 618 C CA . VAL A 1 85 ? 11.779 2.896 -7.678 1.00 88.88 85 VAL A CA 1
ATOM 619 C C . VAL A 1 85 ? 11.083 4.190 -8.093 1.00 88.88 85 VAL A C 1
ATOM 621 O O . VAL A 1 85 ? 10.262 4.202 -9.018 1.00 88.88 85 VAL A O 1
ATOM 624 N N . ALA A 1 86 ? 11.449 5.297 -7.448 1.00 78.88 86 ALA A N 1
ATOM 625 C CA . ALA A 1 86 ? 10.981 6.623 -7.825 1.00 78.88 86 ALA A CA 1
ATOM 626 C C . ALA A 1 86 ? 11.230 6.903 -9.318 1.00 78.88 86 ALA A C 1
ATOM 628 O O . ALA A 1 86 ? 12.337 6.726 -9.827 1.00 78.88 86 ALA A O 1
ATOM 629 N N . LYS A 1 87 ? 10.223 7.435 -10.026 1.00 72.00 87 LYS A N 1
ATOM 630 C CA . LYS A 1 87 ? 10.272 7.669 -11.488 1.00 72.00 87 LYS A CA 1
ATOM 631 C C . LYS A 1 87 ? 11.503 8.458 -11.967 1.00 72.00 87 LYS A C 1
ATOM 633 O O . LYS A 1 87 ? 11.915 8.314 -13.115 1.00 72.00 87 LYS A O 1
ATOM 638 N N . PHE A 1 88 ? 12.058 9.313 -11.111 1.00 72.62 88 PHE A N 1
ATOM 639 C CA . PHE A 1 88 ? 13.205 10.170 -11.417 1.00 72.62 88 PHE A CA 1
ATOM 640 C C . PHE A 1 88 ? 14.352 10.031 -10.399 1.00 72.62 88 PHE A C 1
ATOM 642 O O . PHE A 1 88 ? 15.187 10.929 -10.305 1.00 72.62 88 PHE A O 1
ATOM 649 N N . GLY A 1 89 ? 14.387 8.944 -9.621 1.00 73.94 89 GLY A N 1
ATOM 650 C CA . GLY A 1 89 ? 15.349 8.744 -8.535 1.00 73.94 89 GLY A CA 1
ATOM 651 C C . GLY A 1 89 ? 15.946 7.338 -8.504 1.00 73.94 89 GLY A C 1
ATOM 652 O O . GLY A 1 89 ? 15.688 6.519 -9.381 1.00 73.94 89 GLY A O 1
ATOM 653 N N . VAL A 1 90 ? 16.775 7.091 -7.490 1.00 78.50 90 VAL A N 1
ATOM 654 C CA . VAL A 1 90 ? 17.306 5.756 -7.153 1.00 78.50 90 VAL A CA 1
ATOM 655 C C . VAL A 1 90 ? 16.665 5.177 -5.893 1.00 78.50 90 VAL A C 1
ATOM 657 O O . VAL A 1 90 ? 16.875 4.007 -5.598 1.00 78.50 90 VAL A O 1
ATOM 660 N N . ASP A 1 91 ? 15.899 6.000 -5.176 1.00 88.25 91 ASP A N 1
ATOM 661 C CA . ASP A 1 91 ? 15.260 5.641 -3.9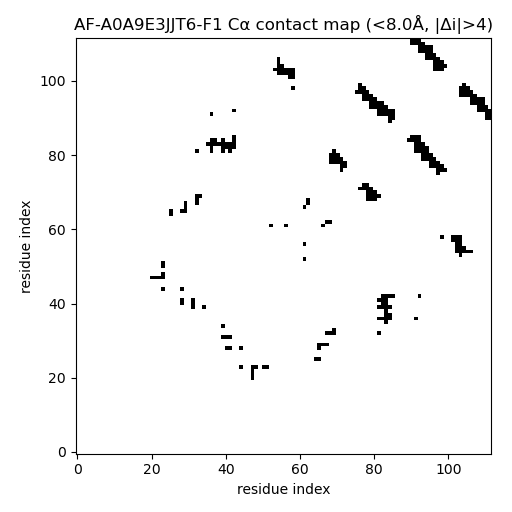17 1.00 88.25 91 ASP A CA 1
ATOM 662 C C . ASP A 1 91 ? 14.104 4.670 -4.173 1.00 88.25 91 ASP A C 1
ATOM 664 O O . ASP A 1 91 ? 13.342 4.815 -5.143 1.00 88.25 91 ASP A O 1
ATOM 668 N N . GLU A 1 92 ? 13.960 3.704 -3.273 1.00 90.62 92 GLU A N 1
ATOM 669 C CA . GLU A 1 92 ? 12.795 2.832 -3.252 1.00 90.62 92 GLU A CA 1
ATOM 670 C C . GLU A 1 92 ? 11.650 3.537 -2.524 1.00 90.62 92 GLU A C 1
ATOM 672 O O . GLU A 1 92 ? 11.816 4.202 -1.494 1.00 90.62 92 GLU A O 1
ATOM 677 N N . GLU A 1 93 ? 10.458 3.397 -3.084 1.00 94.44 93 GLU A N 1
ATOM 678 C CA . GLU A 1 93 ? 9.238 3.965 -2.547 1.00 94.44 93 GLU A CA 1
ATOM 679 C C . GLU A 1 93 ? 8.406 2.879 -1.868 1.00 94.44 93 GLU A C 1
ATOM 681 O O . GLU A 1 93 ? 8.293 1.744 -2.343 1.00 94.44 93 GLU A O 1
ATOM 686 N N . TYR A 1 94 ? 7.769 3.246 -0.762 1.00 96.00 94 TYR A N 1
ATOM 687 C CA . TYR A 1 94 ? 6.936 2.351 0.029 1.00 96.00 94 TYR A CA 1
ATOM 688 C C . TYR A 1 94 ? 5.637 3.048 0.406 1.00 96.00 94 TYR A C 1
ATOM 690 O O . TYR A 1 94 ? 5.577 4.268 0.561 1.00 96.00 94 TYR A O 1
ATOM 698 N N . TYR A 1 95 ? 4.595 2.257 0.612 1.00 97.62 95 TYR A N 1
ATOM 699 C CA . TYR A 1 95 ? 3.339 2.721 1.164 1.00 97.62 95 TYR A CA 1
ATOM 700 C C . TYR A 1 95 ? 3.038 1.995 2.462 1.00 97.62 95 TYR A C 1
ATOM 702 O O . TYR A 1 95 ? 2.931 0.769 2.492 1.00 97.62 95 TYR A O 1
ATOM 710 N N . GLU A 1 96 ? 2.888 2.756 3.535 1.00 98.19 96 GLU A N 1
ATOM 711 C CA . GLU A 1 96 ? 2.573 2.231 4.853 1.00 98.19 96 GLU A CA 1
ATOM 712 C C . GLU A 1 96 ? 1.110 2.508 5.191 1.00 98.19 96 GLU A C 1
ATOM 714 O O . GLU A 1 96 ? 0.625 3.639 5.097 1.00 98.19 96 GLU A O 1
ATOM 719 N N . ILE A 1 97 ? 0.416 1.466 5.636 1.00 98.50 97 ILE A N 1
ATOM 720 C CA . ILE A 1 97 ? -0.930 1.551 6.191 1.00 98.50 97 ILE A CA 1
ATOM 721 C C . ILE A 1 97 ? -0.830 1.183 7.665 1.00 98.50 97 ILE A C 1
ATOM 723 O O . ILE A 1 97 ? -0.477 0.055 8.007 1.00 98.50 97 ILE A O 1
ATOM 727 N N . ARG A 1 98 ? -1.149 2.141 8.538 1.00 98.44 98 ARG A N 1
ATOM 728 C CA . ARG A 1 98 ? -1.203 1.926 9.985 1.00 98.44 98 ARG A CA 1
ATOM 729 C C . ARG A 1 98 ? -2.626 1.618 10.409 1.00 98.44 98 ARG A C 1
ATOM 731 O O . ARG A 1 98 ? -3.564 2.312 10.005 1.00 98.44 98 ARG A O 1
ATOM 738 N N . TYR A 1 99 ? -2.767 0.626 11.275 1.00 98.38 99 TYR A N 1
ATOM 739 C CA . TYR A 1 99 ? -4.035 0.216 11.846 1.00 98.38 99 TYR A CA 1
ATOM 740 C C . TYR A 1 99 ? -4.093 0.509 13.342 1.00 98.38 99 TYR A C 1
ATOM 742 O O . TYR A 1 99 ? -3.123 0.310 14.070 1.00 98.38 99 TYR A O 1
ATOM 750 N N . ARG A 1 100 ? -5.277 0.904 13.803 1.00 97.75 100 ARG A N 1
ATOM 751 C CA . ARG A 1 100 ? -5.650 0.976 15.215 1.00 97.75 100 ARG A CA 1
ATOM 752 C C . ARG A 1 100 ? -6.989 0.279 15.390 1.00 97.75 100 ARG A C 1
ATOM 754 O O . ARG A 1 100 ? -7.890 0.465 14.573 1.00 97.75 100 ARG A O 1
ATOM 761 N N . ASP A 1 101 ? -7.095 -0.579 16.399 1.00 96.25 101 ASP A N 1
ATOM 762 C CA . ASP A 1 101 ? -8.302 -1.373 16.672 1.00 96.25 101 ASP A CA 1
ATOM 763 C C . ASP A 1 101 ? -8.805 -2.153 15.437 1.00 96.25 101 ASP A C 1
ATOM 765 O O . ASP A 1 101 ? -10.000 -2.237 15.152 1.00 96.25 101 ASP A O 1
ATOM 769 N N . GLY A 1 102 ? -7.862 -2.691 14.652 1.00 95.81 102 GLY A N 1
ATOM 770 C CA . GLY A 1 102 ? -8.141 -3.471 13.441 1.00 95.81 102 GLY A CA 1
ATOM 771 C C . GLY A 1 102 ? -8.608 -2.657 12.228 1.00 95.81 102 GLY A C 1
ATOM 772 O O . GLY A 1 102 ? -8.990 -3.249 11.214 1.00 95.81 102 GLY A O 1
ATOM 773 N N . LYS A 1 103 ? -8.578 -1.321 12.298 1.00 98.25 103 LYS A N 1
ATOM 774 C CA . LYS A 1 103 ? -9.026 -0.416 11.232 1.00 98.25 103 LYS A CA 1
ATOM 775 C C . LYS A 1 103 ? -7.928 0.535 10.789 1.00 98.25 103 LYS A C 1
ATOM 777 O O . LYS A 1 103 ? -7.074 0.894 11.587 1.00 98.25 103 LYS A O 1
ATOM 782 N N . VAL A 1 104 ? -7.967 0.960 9.528 1.00 98.44 104 VAL A N 1
ATOM 783 C CA . VAL A 1 104 ? -7.027 1.946 8.979 1.00 98.44 104 VAL A CA 1
ATOM 784 C C . VAL A 1 104 ? -7.128 3.241 9.785 1.00 98.44 104 VAL A C 1
ATOM 786 O O . VAL A 1 104 ? -8.174 3.888 9.790 1.00 98.44 104 VAL A O 1
ATOM 789 N N . GLU A 1 105 ? -6.035 3.621 10.437 1.00 98.38 105 GLU A N 1
ATOM 790 C CA . GLU A 1 105 ? -5.883 4.905 11.123 1.00 98.38 105 GLU A CA 1
ATOM 791 C C . GLU A 1 105 ? -5.277 5.941 10.174 1.00 98.38 105 GLU A C 1
ATOM 793 O O . GLU A 1 105 ? -5.829 7.023 9.981 1.00 98.38 105 GLU A O 1
ATOM 798 N N . SER A 1 106 ? -4.151 5.595 9.552 1.00 97.94 106 SER A N 1
ATOM 799 C CA . SER A 1 106 ? -3.414 6.488 8.662 1.00 97.94 106 SER A CA 1
ATOM 800 C C . SER A 1 106 ? -2.784 5.718 7.512 1.00 97.94 106 SER A C 1
ATOM 802 O O . SER A 1 106 ? -2.535 4.516 7.606 1.00 97.94 106 SER A O 1
ATOM 804 N N . ARG A 1 107 ? -2.490 6.437 6.433 1.00 97.75 107 ARG A N 1
ATOM 805 C CA . ARG A 1 107 ? -1.815 5.914 5.250 1.00 97.75 107 ARG A CA 1
ATOM 806 C C . ARG A 1 107 ? -0.773 6.927 4.806 1.00 97.75 107 ARG A C 1
ATOM 808 O O . ARG A 1 107 ? -1.059 8.125 4.845 1.00 97.75 107 ARG A O 1
ATOM 815 N N . GLN A 1 108 ? 0.417 6.472 4.440 1.00 96.88 108 GLN A N 1
ATOM 816 C CA . GLN A 1 108 ? 1.513 7.371 4.097 1.00 96.88 108 GLN A CA 1
ATOM 817 C C . GLN A 1 108 ? 2.454 6.757 3.067 1.00 96.88 108 GLN A C 1
ATOM 819 O O . GLN A 1 108 ? 2.866 5.605 3.185 1.00 96.88 108 GLN A O 1
ATOM 824 N N . TRP A 1 109 ? 2.841 7.570 2.089 1.00 95.56 109 TRP A N 1
ATOM 825 C CA . TRP A 1 109 ? 3.961 7.282 1.202 1.00 95.56 109 TRP A CA 1
ATOM 826 C C . TRP A 1 109 ? 5.285 7.573 1.921 1.00 95.56 109 TRP A C 1
ATOM 828 O O . TRP A 1 109 ? 5.382 8.543 2.678 1.00 95.56 109 TRP A O 1
ATOM 838 N N . GLN A 1 110 ? 6.287 6.728 1.703 1.00 93.38 110 GLN A N 1
ATOM 839 C CA . GLN A 1 110 ? 7.633 6.815 2.266 1.00 93.38 110 GLN A CA 1
ATOM 840 C C . GLN A 1 110 ? 8.674 6.593 1.160 1.00 93.38 110 GLN A C 1
ATOM 842 O O . GLN A 1 110 ? 8.402 5.911 0.174 1.00 93.38 110 GLN A O 1
ATOM 847 N N . ARG A 1 111 ? 9.884 7.117 1.367 1.00 89.00 111 ARG A N 1
ATOM 848 C CA . ARG A 1 111 ? 11.067 6.882 0.521 1.00 89.00 111 ARG A CA 1
ATOM 849 C C . ARG A 1 111 ? 12.256 6.475 1.383 1.00 89.00 111 ARG A C 1
ATOM 851 O O . ARG A 1 111 ? 12.373 6.995 2.500 1.00 89.00 111 ARG A O 1
ATOM 858 N N . ARG A 1 112 ? 13.104 5.572 0.891 1.00 83.25 112 ARG A N 1
ATOM 859 C CA . ARG A 1 112 ? 14.337 5.144 1.569 1.00 83.25 112 ARG A CA 1
ATOM 860 C C . ARG A 1 112 ? 15.486 4.957 0.590 1.00 83.25 112 ARG A C 1
ATOM 862 O O . ARG A 1 112 ? 15.211 4.612 -0.580 1.00 83.25 112 ARG A O 1
#

pLDDT: mean 86.64, std 17.74, range [36.94, 98.62]

Sequence (112 aa):
MFATLALSLSLSLSACAMEQTPRFDSDAWKAQRGVAAKDNTRGGMLAAMEAVVQPGMSRDAVLALLGEPDTRDAETGIDTYELGVAKFGVDEEYYEIRYRDGKVESRQWQRR

Solvent-accessible surface area (backbone atoms only — not comparable to full-atom values): 6771 Å² total; per-residue (Å²): 140,86,84,82,85,83,82,83,80,83,81,80,79,77,76,74,77,75,77,74,76,61,78,62,58,43,67,69,50,40,68,37,64,90,46,57,46,90,76,23,60,42,55,84,43,42,72,32,44,57,74,72,58,53,74,66,42,41,52,68,61,48,36,72,50,49,41,80,57,78,41,78,40,81,88,78,30,32,37,30,35,73,20,11,48,42,96,90,58,86,39,43,30,34,38,39,40,33,40,52,96,60,15,31,65,49,73,45,80,48,76,92

Radius of gyration: 22.17 Å; Cα contacts (8 Å, |Δi|>4): 156; chains: 1; bounding box: 50×68×48 Å

Mean predicted aligned error: 9.46 Å

Nearest PDB structures (foldseek):
  5wam-assembly1_B-2  TM=5.635E-01  e=3.078E-05  Neisseria gonorrhoeae FA 1090
  5wam-assembly1_A-2  TM=5.496E-01  e=8.122E-05  Neisseria gonorrhoeae FA 1090
  5tgn-assembly1_D  TM=3.702E-01  e=3.646E-01  Sphaerobacter thermophilus DSM 20745
  6y56-assembly1_A  TM=4.792E-01  e=3.992E+00  Mycobacterium tuberculosis H37Rv